Protein AF-A0A134CHS7-F1 (afdb_monomer_lite)

Secondary structure (DSSP, 8-state):
----TT-EEEE----HHHHHSS----TT-EEEEEEE-SSEEEEEESS--SBB-TTTT--TBTEEEEEGGGEEE-----

Radius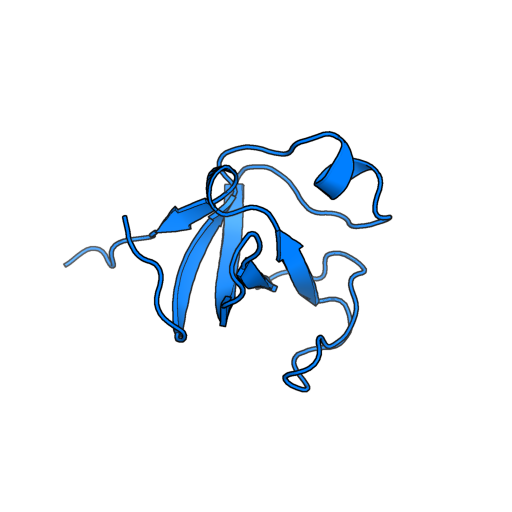 of gyration: 11.26 Å; chains: 1; bounding box: 31×25×23 Å

pLDDT: mean 86.15, std 13.4, range [34.62, 96.88]

Structure (mmCIF, N/CA/C/O backbone):
data_AF-A0A134CHS7-F1
#
_entry.id   AF-A0A134CHS7-F1
#
loop_
_atom_site.group_PDB
_atom_site.id
_atom_site.type_symbol
_atom_site.label_atom_id
_atom_site.label_alt_id
_atom_site.label_comp_id
_atom_site.label_asym_id
_atom_site.label_entity_id
_atom_site.label_seq_id
_atom_site.pdbx_PDB_ins_code
_atom_site.Cartn_x
_atom_site.Cartn_y
_atom_site.Cartn_z
_atom_site.occupancy
_atom_site.B_iso_or_equiv
_atom_site.auth_seq_id
_atom_site.auth_comp_id
_atom_site.auth_asym_id
_atom_site.auth_atom_id
_atom_site.pdbx_PDB_model_num
ATOM 1 N N . MET A 1 1 ? -11.500 6.209 7.445 1.00 60.31 1 MET A N 1
ATOM 2 C CA . MET A 1 1 ? -11.320 4.767 7.721 1.00 60.31 1 MET A CA 1
ATOM 3 C C . MET A 1 1 ? -9.929 4.590 8.283 1.00 60.31 1 MET A C 1
ATOM 5 O O . MET A 1 1 ? -9.032 5.268 7.807 1.00 60.31 1 MET A O 1
ATOM 9 N N . GLU A 1 2 ? -9.757 3.734 9.283 1.00 83.69 2 GLU A N 1
ATOM 10 C CA . GLU A 1 2 ? -8.433 3.413 9.822 1.00 83.69 2 GLU A CA 1
ATOM 11 C C . GLU A 1 2 ? -7.955 2.106 9.174 1.00 83.69 2 GLU A C 1
ATOM 13 O O . GLU A 1 2 ? -8.658 1.091 9.238 1.00 83.69 2 GLU A O 1
ATOM 18 N N . PHE A 1 3 ? -6.815 2.142 8.480 1.00 91.12 3 PHE A N 1
ATOM 19 C CA . PHE A 1 3 ? -6.189 0.929 7.952 1.00 91.12 3 PHE A CA 1
ATOM 20 C C . PHE A 1 3 ? -5.504 0.162 9.080 1.00 91.12 3 PHE A C 1
ATOM 22 O O . PHE A 1 3 ? -4.961 0.753 10.008 1.00 91.12 3 PHE A O 1
ATOM 29 N N . LYS A 1 4 ? -5.471 -1.166 8.960 1.00 94.25 4 LYS A N 1
ATOM 30 C CA . LYS A 1 4 ? -4.625 -2.031 9.791 1.00 94.25 4 LYS A CA 1
ATOM 31 C C . LYS A 1 4 ? -3.701 -2.878 8.925 1.00 94.25 4 LYS A C 1
ATOM 33 O O . LYS A 1 4 ? -4.034 -3.222 7.791 1.00 94.25 4 LYS A O 1
ATOM 38 N N . ILE A 1 5 ? -2.563 -3.277 9.488 1.00 95.25 5 ILE A N 1
ATOM 39 C CA . ILE A 1 5 ? -1.668 -4.247 8.850 1.00 95.25 5 ILE A CA 1
ATOM 40 C C . ILE A 1 5 ? -2.451 -5.526 8.522 1.00 95.25 5 ILE A C 1
ATOM 42 O O . ILE A 1 5 ? -3.188 -6.060 9.353 1.00 95.25 5 ILE A O 1
ATOM 46 N N . GLY A 1 6 ? -2.292 -6.004 7.289 1.00 94.81 6 GLY A N 1
ATOM 47 C CA . GLY A 1 6 ? -3.021 -7.142 6.737 1.00 94.81 6 GLY A CA 1
ATOM 48 C C . GLY A 1 6 ? -4.309 -6.778 5.997 1.00 94.81 6 GLY A C 1
ATOM 49 O O . GLY A 1 6 ? -4.867 -7.650 5.331 1.00 94.81 6 GLY A O 1
ATOM 50 N N . ASP A 1 7 ? -4.772 -5.526 6.057 1.00 95.62 7 ASP A N 1
ATOM 51 C CA . ASP A 1 7 ? -5.913 -5.100 5.248 1.00 95.62 7 ASP A CA 1
ATOM 52 C C . ASP A 1 7 ? -5.595 -5.181 3.755 1.00 95.62 7 ASP A C 1
ATOM 54 O O . ASP A 1 7 ? -4.492 -4.867 3.300 1.00 95.62 7 ASP A O 1
ATOM 58 N N . ARG A 1 8 ? -6.607 -5.581 2.985 1.00 96.44 8 ARG A N 1
ATOM 59 C CA . ARG A 1 8 ? -6.592 -5.513 1.530 1.00 96.44 8 ARG A CA 1
ATOM 60 C C . ARG A 1 8 ? -7.047 -4.136 1.0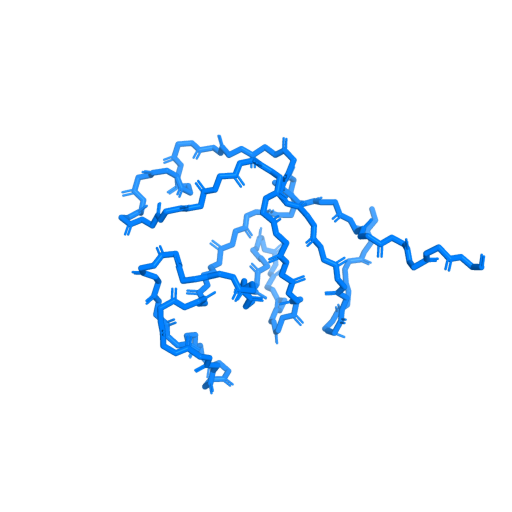92 1.00 96.44 8 ARG A C 1
ATOM 62 O O . ARG A 1 8 ? -8.067 -3.642 1.569 1.00 96.44 8 ARG A O 1
ATOM 69 N N . VAL A 1 9 ? -6.296 -3.536 0.184 1.00 95.56 9 VAL A N 1
ATOM 70 C CA . VAL A 1 9 ? -6.536 -2.177 -0.299 1.00 95.56 9 VAL A CA 1
ATOM 71 C C . VAL A 1 9 ? -6.491 -2.125 -1.816 1.00 95.56 9 VAL A C 1
ATOM 73 O O . VAL A 1 9 ? -5.862 -2.970 -2.461 1.00 95.56 9 VAL A O 1
ATOM 76 N N . LYS A 1 10 ? -7.175 -1.130 -2.371 1.00 95.69 10 LYS A N 1
ATOM 77 C CA . LYS A 1 10 ? -7.209 -0.802 -3.791 1.00 95.69 10 LYS A CA 1
ATOM 78 C C . LYS A 1 10 ? -6.798 0.649 -3.981 1.00 95.69 10 LYS A C 1
ATOM 80 O O . LYS A 1 10 ? -7.262 1.513 -3.245 1.00 95.69 10 LYS A O 1
ATOM 85 N N . VAL A 1 11 ? -5.987 0.914 -4.997 1.00 93.81 11 VAL A N 1
ATOM 86 C CA . VAL A 1 11 ? -5.635 2.278 -5.400 1.00 93.81 11 VAL A CA 1
ATOM 87 C C . VAL A 1 11 ? -6.846 2.931 -6.058 1.00 93.81 11 VAL A C 1
ATOM 89 O O . VAL A 1 11 ? -7.352 2.423 -7.064 1.00 93.81 11 VAL A O 1
ATOM 92 N N . VAL A 1 12 ? -7.310 4.048 -5.512 1.00 93.94 12 VAL A N 1
ATOM 93 C CA . VAL A 1 12 ? -8.454 4.817 -6.034 1.00 93.94 12 VAL A CA 1
ATOM 94 C C . VAL A 1 12 ? -8.041 6.159 -6.624 1.00 93.94 12 VAL A C 1
ATOM 96 O O . VAL A 1 12 ? -8.736 6.686 -7.492 1.00 93.94 12 VAL A O 1
ATOM 99 N N . SER A 1 13 ? -6.880 6.676 -6.230 1.00 91.12 13 SER A N 1
ATOM 100 C CA . SER A 1 13 ? -6.268 7.858 -6.825 1.00 91.12 13 SER A CA 1
ATOM 101 C C . SER A 1 13 ? -4.747 7.694 -6.872 1.00 91.12 13 SER A C 1
ATOM 103 O O . SER A 1 13 ? -4.187 6.851 -6.179 1.00 91.12 13 SER A O 1
ATOM 105 N N . VAL A 1 14 ? -4.087 8.440 -7.757 1.00 84.31 14 VAL A N 1
ATOM 106 C CA . VAL A 1 14 ? -2.624 8.482 -7.856 1.00 84.31 14 VAL A CA 1
ATOM 107 C C . VAL A 1 14 ? -2.233 9.946 -7.964 1.00 84.31 14 VAL A C 1
ATOM 109 O O . VAL A 1 14 ? -2.582 10.622 -8.935 1.00 84.31 14 VAL A O 1
ATOM 112 N N . THR A 1 15 ? -1.548 10.443 -6.949 1.00 78.75 15 THR A N 1
ATOM 113 C CA . THR A 1 15 ? -0.978 11.784 -6.918 1.00 78.75 15 THR A CA 1
ATOM 114 C C . THR A 1 15 ? 0.368 11.803 -7.626 1.00 78.75 15 THR A C 1
ATOM 116 O O . THR A 1 15 ? 1.002 10.774 -7.875 1.00 78.75 15 THR A O 1
ATOM 119 N N . THR A 1 16 ? 0.832 13.006 -7.957 1.00 63.69 16 THR A N 1
ATOM 120 C CA . THR A 1 16 ? 2.103 13.193 -8.650 1.00 63.69 16 THR A CA 1
ATOM 121 C C . THR A 1 16 ? 3.271 12.599 -7.868 1.00 63.69 16 THR A C 1
ATOM 123 O O . THR A 1 16 ? 4.204 12.158 -8.505 1.00 63.69 16 THR A O 1
ATOM 126 N N . LEU A 1 17 ? 3.237 12.520 -6.532 1.00 61.97 17 LEU A N 1
ATOM 127 C CA . LEU A 1 17 ? 4.313 11.902 -5.740 1.00 61.97 17 LEU A CA 1
ATOM 128 C C . LEU A 1 17 ? 4.416 10.393 -6.001 1.00 61.97 17 LEU A C 1
ATOM 130 O O . LEU A 1 17 ? 5.489 9.905 -6.348 1.00 61.97 17 LEU A O 1
ATOM 134 N N . SER A 1 18 ? 3.283 9.695 -5.967 1.00 59.38 18 SER A N 1
ATOM 135 C CA . SER A 1 18 ? 3.187 8.264 -6.276 1.00 59.38 18 SER A CA 1
ATOM 136 C C . SER A 1 18 ? 3.458 7.949 -7.754 1.00 59.38 18 SER A C 1
ATOM 138 O O . SER A 1 18 ? 3.869 6.840 -8.082 1.00 59.38 18 SER A O 1
ATOM 140 N N . ALA A 1 19 ? 3.270 8.930 -8.646 1.00 57.16 19 ALA A N 1
ATOM 141 C CA . ALA A 1 19 ? 3.622 8.842 -10.068 1.00 57.16 19 ALA A CA 1
ATOM 142 C C . ALA A 1 19 ? 5.058 9.307 -10.404 1.00 57.16 19 ALA A C 1
ATOM 144 O O . ALA A 1 19 ? 5.578 8.958 -11.465 1.00 57.16 19 ALA A O 1
ATOM 145 N N . LEU A 1 20 ? 5.677 10.136 -9.554 1.00 55.38 20 LEU A N 1
ATOM 146 C CA . LEU A 1 20 ? 7.043 10.656 -9.711 1.00 55.38 20 LEU A CA 1
ATOM 147 C C . LEU A 1 20 ? 8.072 9.641 -9.231 1.00 55.38 20 LEU A C 1
ATOM 149 O O . LEU A 1 20 ? 9.165 9.567 -9.796 1.00 55.38 20 LEU A O 1
ATOM 153 N N . GLU A 1 21 ? 7.734 8.849 -8.215 1.00 57.75 21 GLU A N 1
ATOM 154 C CA . GLU A 1 21 ? 8.499 7.646 -7.933 1.00 57.75 21 GLU A CA 1
ATOM 155 C C . GLU A 1 21 ? 8.267 6.658 -9.073 1.00 57.75 21 GLU A C 1
ATOM 157 O O . GLU A 1 21 ? 7.136 6.418 -9.482 1.00 57.75 21 GLU A O 1
ATOM 162 N N . ILE A 1 22 ? 9.368 6.140 -9.615 1.00 61.75 22 ILE A N 1
ATOM 163 C CA . ILE A 1 22 ? 9.510 5.326 -10.831 1.00 61.75 22 ILE A CA 1
ATOM 164 C C . ILE A 1 22 ? 8.821 3.963 -10.642 1.00 61.75 22 ILE A C 1
ATOM 166 O O . ILE A 1 22 ? 9.447 2.906 -10.670 1.00 61.75 22 ILE A O 1
ATOM 170 N N . THR A 1 23 ? 7.525 3.975 -10.368 1.00 69.19 23 THR A N 1
ATOM 171 C CA . THR A 1 23 ? 6.744 2.807 -10.006 1.00 69.19 23 THR A CA 1
ATOM 172 C C . THR A 1 23 ? 5.525 2.717 -10.909 1.00 69.19 23 THR A C 1
ATOM 174 O O . THR A 1 23 ? 4.901 3.705 -11.283 1.00 69.19 23 THR A O 1
ATOM 177 N N . GLY A 1 24 ? 5.197 1.500 -11.323 1.00 81.25 24 GLY A N 1
ATOM 178 C CA . GLY A 1 24 ? 4.077 1.187 -12.202 1.00 81.25 24 GLY A CA 1
ATOM 179 C C . GLY A 1 24 ? 2.716 1.220 -11.507 1.00 81.25 24 GLY A C 1
ATOM 180 O O . GLY A 1 24 ? 1.819 0.516 -11.972 1.00 81.25 24 GLY A O 1
ATOM 181 N N . ILE A 1 25 ? 2.564 1.973 -10.410 1.00 87.25 25 ILE A N 1
ATOM 182 C CA . ILE A 1 25 ? 1.316 2.063 -9.643 1.00 87.25 25 ILE A CA 1
ATOM 183 C C . ILE A 1 25 ? 0.238 2.734 -10.493 1.00 87.25 25 ILE A C 1
ATOM 185 O O . ILE A 1 25 ? 0.447 3.781 -11.107 1.00 87.25 25 ILE A O 1
ATOM 189 N N . LYS A 1 26 ? -0.941 2.113 -10.539 1.00 89.31 26 LYS A N 1
ATOM 190 C CA . LYS A 1 26 ? -2.095 2.585 -11.307 1.00 89.31 26 LYS A CA 1
ATOM 191 C C . LYS A 1 26 ? -3.362 2.469 -10.478 1.00 89.31 26 LYS A C 1
ATOM 193 O O . LYS A 1 26 ? -3.498 1.567 -9.651 1.00 89.31 26 LYS A O 1
ATOM 198 N N . ILE A 1 27 ? -4.323 3.344 -10.765 1.00 91.75 27 ILE A N 1
ATOM 199 C CA . ILE A 1 27 ? -5.680 3.235 -10.223 1.00 91.75 27 ILE A CA 1
ATOM 200 C C . ILE A 1 27 ? -6.228 1.841 -10.538 1.00 91.75 27 ILE A C 1
ATOM 202 O O . ILE A 1 27 ? -6.120 1.347 -11.661 1.00 91.75 27 ILE A O 1
ATOM 206 N N . GLY A 1 28 ? -6.820 1.212 -9.531 1.00 91.81 28 GLY A N 1
ATOM 207 C CA . GLY A 1 28 ? -7.394 -0.120 -9.619 1.00 91.81 28 GLY A CA 1
ATOM 208 C C . GLY A 1 28 ? -6.495 -1.242 -9.114 1.00 91.81 28 GLY A C 1
ATOM 209 O O . GLY A 1 28 ? -7.022 -2.317 -8.833 1.00 91.81 28 GLY A O 1
ATOM 210 N N . MET A 1 29 ? -5.190 -1.002 -8.958 1.00 93.81 29 MET A N 1
ATOM 211 C CA . MET A 1 29 ? -4.268 -2.004 -8.425 1.00 93.81 29 MET A CA 1
ATOM 212 C C . MET A 1 29 ? -4.590 -2.342 -6.977 1.00 93.81 29 MET A C 1
ATOM 214 O O . MET A 1 29 ? -5.047 -1.490 -6.214 1.00 93.81 29 MET A O 1
ATOM 218 N N . THR A 1 30 ? -4.330 -3.588 -6.599 1.00 96.44 30 THR A N 1
ATOM 219 C CA . THR A 1 30 ? -4.625 -4.094 -5.263 1.00 96.44 30 THR A CA 1
ATOM 220 C C . THR A 1 30 ? -3.368 -4.538 -4.539 1.00 96.44 30 THR A C 1
ATOM 222 O O . THR A 1 30 ? -2.375 -4.945 -5.146 1.00 96.44 30 THR A O 1
ATOM 225 N N . GLY A 1 31 ? -3.408 -4.443 -3.216 1.00 95.44 31 GLY A N 1
ATOM 226 C CA . GLY A 1 31 ? -2.297 -4.829 -2.365 1.00 95.44 31 GLY A CA 1
ATOM 227 C C . GLY A 1 31 ? -2.721 -5.084 -0.931 1.00 95.44 31 GLY A C 1
ATOM 228 O O . GLY A 1 31 ? -3.903 -5.030 -0.579 1.00 95.44 31 GLY A O 1
ATOM 229 N N . THR A 1 32 ? -1.729 -5.400 -0.108 1.00 96.88 32 THR A N 1
ATOM 230 C CA . THR A 1 32 ? -1.897 -5.644 1.325 1.00 96.88 32 THR A CA 1
ATOM 231 C C . THR A 1 32 ? -1.130 -4.598 2.108 1.00 96.88 32 THR A C 1
ATOM 233 O O . THR A 1 32 ? 0.049 -4.380 1.829 1.00 96.88 32 THR A O 1
ATOM 236 N N . VAL A 1 33 ? -1.757 -4.013 3.123 1.00 96.06 33 VAL A N 1
ATOM 237 C CA . VAL A 1 33 ? -1.073 -3.131 4.073 1.00 96.06 33 VAL A CA 1
ATOM 238 C C . VAL A 1 33 ? -0.053 -3.942 4.869 1.00 96.06 33 VAL A C 1
ATOM 240 O O . VAL A 1 33 ? -0.384 -4.974 5.463 1.00 96.06 33 VAL A O 1
ATOM 243 N N . LYS A 1 34 ? 1.196 -3.488 4.872 1.00 96.25 34 LYS A N 1
ATOM 244 C CA . LYS A 1 34 ? 2.322 -4.117 5.573 1.00 96.25 34 LYS A CA 1
ATOM 245 C C . LYS A 1 34 ? 2.925 -3.223 6.643 1.00 96.25 34 LYS A C 1
ATOM 247 O O . LYS A 1 34 ? 3.501 -3.756 7.585 1.00 96.25 34 LYS A O 1
ATOM 252 N N . ASP A 1 35 ? 2.772 -1.914 6.497 1.00 94.56 35 ASP A N 1
ATOM 253 C CA . ASP A 1 35 ? 3.326 -0.924 7.410 1.00 94.56 35 ASP A CA 1
ATOM 254 C C . ASP A 1 35 ? 2.401 0.291 7.490 1.00 94.56 35 ASP A C 1
ATOM 256 O O . ASP A 1 35 ? 1.685 0.596 6.529 1.00 94.56 35 ASP A O 1
ATOM 260 N N . LEU A 1 36 ? 2.401 0.956 8.639 1.00 93.31 36 LEU A N 1
ATOM 261 C CA . LEU A 1 36 ? 1.585 2.137 8.902 1.00 93.31 36 LEU A CA 1
ATOM 262 C C . LEU A 1 36 ? 2.473 3.203 9.523 1.00 93.31 36 LEU A C 1
ATOM 264 O O . LEU A 1 36 ? 3.091 2.971 10.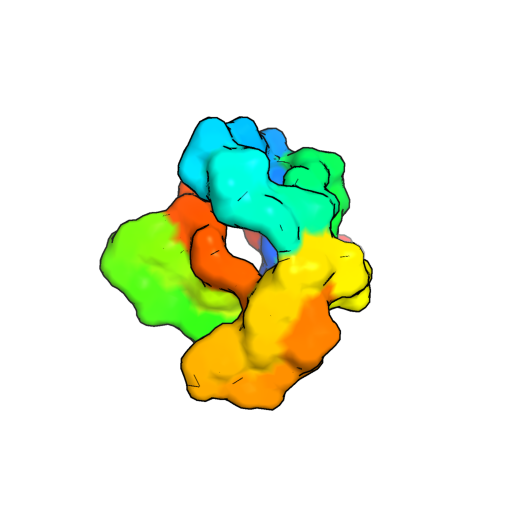560 1.00 93.31 36 LEU A O 1
ATOM 268 N N . ASP A 1 37 ? 2.492 4.361 8.887 1.00 89.88 37 ASP A N 1
ATOM 269 C CA . ASP A 1 37 ? 3.169 5.556 9.364 1.00 89.88 37 ASP A CA 1
ATOM 270 C C . ASP A 1 37 ? 2.143 6.688 9.555 1.00 89.88 37 ASP A C 1
ATOM 272 O O . ASP A 1 37 ? 0.967 6.539 9.200 1.00 89.88 37 ASP A O 1
ATOM 276 N N . GLU A 1 38 ? 2.564 7.821 10.123 1.00 87.62 38 GLU A N 1
ATOM 277 C CA . GLU A 1 38 ? 1.674 8.956 10.416 1.00 87.62 38 GLU A CA 1
ATOM 278 C C . GLU A 1 38 ? 0.978 9.507 9.160 1.00 87.62 38 GLU A C 1
ATOM 280 O O . GLU A 1 38 ? -0.180 9.919 9.222 1.00 87.62 38 GLU A O 1
ATOM 285 N N . VAL A 1 39 ? 1.674 9.504 8.016 1.00 87.25 39 VAL A N 1
ATOM 286 C CA . VAL A 1 39 ? 1.188 10.113 6.760 1.00 87.25 39 VAL A CA 1
ATOM 287 C C . VAL A 1 39 ? 1.098 9.104 5.615 1.00 87.25 39 VAL A C 1
A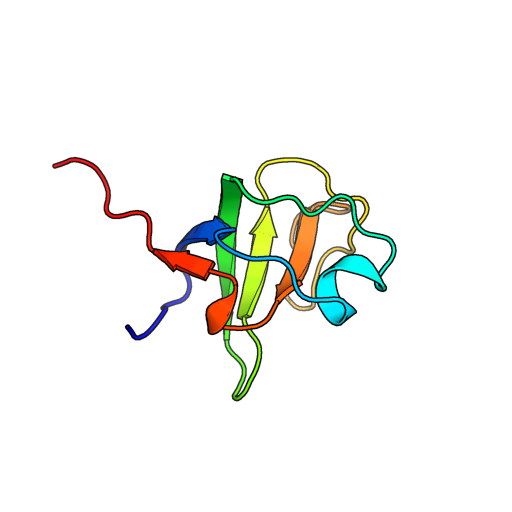TOM 289 O O . VAL A 1 39 ? 0.348 9.310 4.659 1.00 87.25 39 VAL A O 1
ATOM 292 N N . THR A 1 40 ? 1.836 7.998 5.701 1.00 90.62 40 THR A N 1
ATOM 293 C CA . THR A 1 40 ? 1.941 7.018 4.617 1.00 90.62 40 THR A CA 1
ATOM 294 C C . THR A 1 40 ? 1.536 5.616 5.054 1.00 90.62 40 THR A C 1
ATOM 296 O O . THR A 1 40 ? 1.560 5.253 6.230 1.00 90.62 40 THR A O 1
ATOM 299 N N . VAL A 1 41 ? 1.158 4.812 4.067 1.00 92.56 41 VAL A N 1
ATOM 300 C CA . VAL A 1 41 ? 0.813 3.403 4.210 1.00 92.56 41 VAL A CA 1
ATOM 301 C C . VAL A 1 41 ? 1.775 2.600 3.355 1.00 92.56 41 VAL A C 1
ATOM 303 O O . VAL A 1 41 ? 1.854 2.788 2.139 1.00 92.56 41 VAL A O 1
ATOM 306 N N . GLY A 1 42 ? 2.497 1.678 3.984 1.00 93.50 42 GLY A N 1
ATOM 307 C CA . GLY A 1 42 ? 3.326 0.716 3.278 1.00 93.50 42 GLY A CA 1
ATOM 308 C C . GLY A 1 42 ? 2.462 -0.402 2.712 1.00 93.50 42 GLY A C 1
ATOM 309 O O . GLY A 1 42 ? 1.847 -1.160 3.468 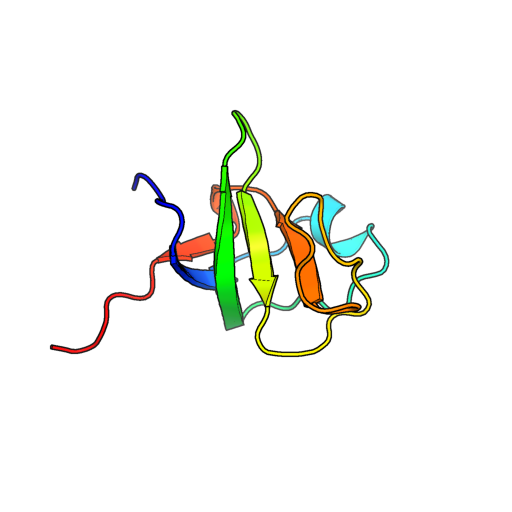1.00 93.50 42 GLY A O 1
ATOM 310 N N . VAL A 1 43 ? 2.424 -0.530 1.389 1.00 94.31 43 VAL A N 1
ATOM 311 C CA . VAL A 1 43 ? 1.631 -1.544 0.687 1.00 94.31 43 VAL A CA 1
ATOM 312 C C . VAL A 1 43 ? 2.549 -2.487 -0.076 1.00 94.31 43 VAL A C 1
ATOM 314 O O . VAL A 1 43 ? 3.463 -2.068 -0.786 1.00 94.31 43 VAL A O 1
ATOM 317 N N . GLU A 1 44 ? 2.289 -3.785 0.055 1.00 96.06 44 GLU A N 1
ATOM 318 C CA . GLU A 1 44 ? 2.797 -4.799 -0.868 1.00 96.06 44 GLU A CA 1
ATOM 319 C C . GLU A 1 44 ? 1.715 -5.097 -1.908 1.00 96.06 44 GLU A C 1
ATOM 321 O O . GLU A 1 44 ? 0.689 -5.710 -1.590 1.00 96.06 44 GLU A O 1
ATOM 326 N N . PHE A 1 45 ? 1.937 -4.633 -3.135 1.00 95.00 45 PHE A N 1
ATOM 327 C CA . PHE A 1 45 ? 1.043 -4.830 -4.271 1.00 95.00 45 PHE A CA 1
ATOM 328 C C . PHE A 1 45 ? 1.108 -6.262 -4.801 1.00 95.00 45 PHE A C 1
ATOM 330 O O . PHE A 1 45 ? 2.144 -6.930 -4.733 1.00 95.00 45 PHE A O 1
ATOM 337 N N . ASP A 1 46 ? -0.006 -6.740 -5.351 1.00 95.50 46 ASP A N 1
ATOM 338 C CA . ASP A 1 46 ? -0.063 -8.094 -5.910 1.00 95.50 46 ASP A CA 1
ATOM 339 C C . ASP A 1 46 ? 0.815 -8.219 -7.159 1.00 95.50 46 ASP A C 1
ATOM 341 O O . ASP A 1 46 ? 1.560 -9.191 -7.302 1.00 95.50 46 ASP A O 1
ATOM 345 N N . ASP A 1 47 ? 0.776 -7.195 -8.012 1.00 94.12 47 ASP A N 1
ATOM 346 C CA . ASP A 1 47 ? 1.578 -7.096 -9.225 1.00 94.12 47 ASP A CA 1
ATOM 347 C C . ASP A 1 47 ? 2.906 -6.378 -8.973 1.00 94.12 47 ASP A C 1
ATOM 349 O O . ASP A 1 47 ? 3.051 -5.571 -8.051 1.00 94.12 47 ASP A O 1
ATOM 353 N N . ASN A 1 48 ? 3.889 -6.668 -9.825 1.00 93.00 48 ASN A N 1
ATOM 354 C CA . ASN A 1 48 ? 5.177 -5.991 -9.790 1.00 93.00 48 ASN A CA 1
ATOM 355 C C . ASN A 1 48 ? 5.014 -4.561 -10.319 1.00 93.00 48 ASN A C 1
ATOM 357 O O . ASN A 1 48 ? 4.686 -4.348 -11.486 1.00 93.00 48 ASN A O 1
ATOM 361 N N . ILE A 1 49 ? 5.277 -3.594 -9.449 1.00 91.06 49 ILE A N 1
ATOM 362 C CA . ILE A 1 49 ? 5.208 -2.159 -9.727 1.00 91.06 49 ILE A CA 1
ATOM 363 C C . ILE A 1 49 ? 6.598 -1.542 -9.915 1.00 91.06 49 ILE A C 1
ATOM 365 O O . ILE A 1 49 ? 6.716 -0.328 -9.941 1.00 91.06 49 ILE A O 1
ATOM 369 N N . GLY A 1 50 ? 7.673 -2.327 -10.000 1.00 88.44 50 GLY A N 1
ATOM 370 C CA . GLY A 1 50 ? 9.040 -1.796 -10.054 1.00 88.44 50 GLY A CA 1
ATOM 371 C C . GLY A 1 50 ? 9.515 -1.160 -8.740 1.00 88.44 50 GLY A C 1
ATOM 372 O O . GLY A 1 50 ? 10.514 -0.451 -8.732 1.00 88.44 50 GLY A O 1
ATOM 373 N N . GLY A 1 51 ? 8.814 -1.419 -7.632 1.00 86.12 51 GLY A N 1
ATOM 374 C CA . GLY A 1 51 ? 9.146 -0.896 -6.308 1.00 86.12 51 GLY A CA 1
ATOM 375 C C . GLY A 1 51 ? 10.300 -1.636 -5.618 1.00 86.12 51 GLY A C 1
ATOM 376 O O . GLY A 1 51 ? 11.013 -2.467 -6.188 1.00 86.12 51 GLY A O 1
ATOM 377 N N . HIS A 1 52 ? 10.472 -1.375 -4.326 1.00 85.25 52 HIS A N 1
ATOM 378 C CA . HIS A 1 52 ? 11.485 -2.034 -3.495 1.00 85.25 52 HIS A CA 1
ATOM 379 C C . HIS A 1 52 ? 10.906 -3.246 -2.734 1.00 85.25 52 HIS A C 1
ATOM 381 O O . HIS A 1 52 ? 9.835 -3.744 -3.076 1.00 85.25 52 HIS A O 1
ATOM 387 N N . ARG A 1 53 ? 11.615 -3.752 -1.713 1.00 86.25 53 ARG A N 1
ATOM 388 C CA . ARG A 1 53 ? 11.111 -4.780 -0.769 1.00 86.25 53 ARG A CA 1
ATOM 389 C C . ARG A 1 53 ? 10.377 -4.198 0.443 1.00 86.25 53 ARG A C 1
ATOM 391 O O . ARG A 1 53 ? 9.765 -4.950 1.189 1.00 86.25 53 ARG A O 1
ATOM 398 N N . GLY A 1 54 ? 10.464 -2.887 0.658 1.00 83.62 54 GLY A N 1
ATOM 399 C CA . GLY A 1 54 ? 9.996 -2.240 1.883 1.00 83.62 54 GLY A CA 1
ATOM 400 C C . GLY A 1 54 ? 10.865 -2.582 3.097 1.00 83.62 54 GLY A C 1
ATOM 401 O O . GLY A 1 54 ? 11.690 -3.503 3.066 1.00 83.62 54 GLY A O 1
ATOM 402 N N . SER A 1 55 ? 10.669 -1.841 4.186 1.00 84.94 55 SER A N 1
ATOM 403 C CA . SER A 1 55 ? 11.305 -2.096 5.490 1.00 84.94 55 SER A CA 1
ATOM 404 C C . SER A 1 55 ? 10.899 -3.462 6.072 1.00 84.94 55 SER A C 1
ATOM 406 O O . SER A 1 55 ? 11.679 -4.122 6.760 1.00 84.94 55 SER A O 1
ATOM 408 N N . TRP A 1 56 ? 9.707 -3.938 5.707 1.00 90.06 56 TRP A N 1
ATOM 409 C CA . TRP A 1 56 ? 9.096 -5.192 6.153 1.00 90.06 56 TRP A CA 1
ATOM 410 C C . TRP A 1 56 ? 9.583 -6.451 5.414 1.00 90.06 56 TRP A C 1
ATOM 412 O O . TRP A 1 56 ? 9.009 -7.525 5.598 1.00 90.06 56 TRP A O 1
ATOM 422 N N . LYS A 1 57 ? 10.638 -6.357 4.589 1.00 91.69 57 LYS A N 1
ATOM 423 C CA . LYS A 1 57 ? 11.211 -7.491 3.826 1.00 91.69 57 LYS A CA 1
ATOM 424 C C . LYS A 1 57 ? 10.182 -8.213 2.938 1.00 91.69 57 LYS A C 1
ATOM 426 O O . LYS A 1 57 ? 10.206 -9.439 2.824 1.00 91.69 57 LYS A O 1
ATOM 431 N N . GLY A 1 58 ? 9.294 -7.449 2.313 1.00 90.56 58 GLY A N 1
ATOM 432 C CA . GLY A 1 58 ? 8.315 -7.939 1.353 1.00 90.56 58 GLY A CA 1
ATOM 433 C C . 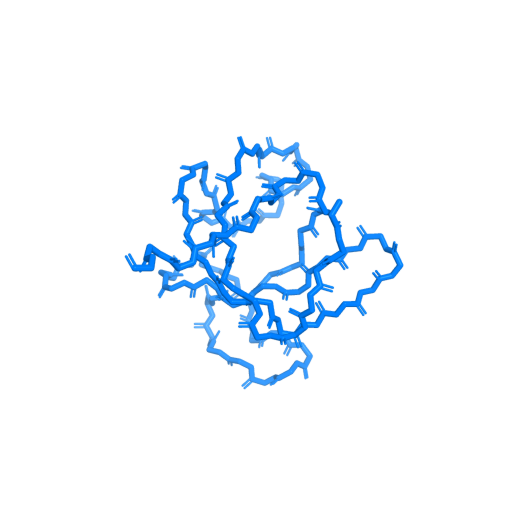GLY A 1 58 ? 8.918 -8.354 0.009 1.00 90.56 58 GLY A C 1
ATOM 434 O O . GLY A 1 58 ? 10.139 -8.483 -0.164 1.00 90.56 58 GLY A O 1
ATOM 435 N N . LYS A 1 59 ? 8.046 -8.578 -0.974 1.00 93.44 59 LYS A N 1
ATOM 436 C CA . LYS A 1 59 ? 8.452 -9.006 -2.322 1.00 93.44 59 LYS A CA 1
ATOM 437 C C . LYS A 1 59 ? 9.184 -7.882 -3.069 1.00 93.44 59 LYS A C 1
ATOM 439 O O . LYS A 1 59 ? 8.707 -6.751 -3.145 1.00 93.44 59 LYS A O 1
ATOM 444 N N . GLN A 1 60 ? 10.340 -8.203 -3.657 1.00 93.19 60 GLN A N 1
ATOM 445 C CA . GLN A 1 60 ? 11.118 -7.265 -4.478 1.00 93.19 60 GLN A CA 1
ATOM 446 C C . GLN A 1 60 ? 10.303 -6.818 -5.690 1.00 93.19 60 GLN A C 1
ATOM 448 O O . GLN A 1 60 ? 9.874 -7.670 -6.461 1.00 93.19 60 GLN A O 1
ATOM 453 N N . GLY A 1 61 ? 10.151 -5.509 -5.895 1.00 92.62 61 GLY A N 1
ATOM 454 C CA . GLY A 1 61 ? 9.367 -4.971 -7.012 1.00 92.62 61 GLY A CA 1
ATOM 455 C C . GLY A 1 61 ? 7.923 -4.640 -6.649 1.00 92.62 61 GLY A C 1
ATOM 456 O O . GLY A 1 61 ? 7.242 -4.005 -7.442 1.00 92.62 61 GLY A O 1
ATOM 457 N N . HIS A 1 62 ? 7.446 -5.034 -5.467 1.00 94.94 62 HIS A N 1
ATOM 458 C CA . HIS A 1 62 ? 6.023 -4.956 -5.112 1.00 94.94 62 HIS A CA 1
ATOM 459 C C . HIS A 1 62 ? 5.716 -3.960 -3.998 1.00 94.94 62 HIS A C 1
ATOM 461 O O . HIS A 1 62 ? 4.552 -3.675 -3.742 1.00 94.94 62 HIS A O 1
ATOM 467 N N . CYS A 1 63 ? 6.729 -3.482 -3.281 1.00 93.31 63 CYS A N 1
ATOM 468 C CA . CYS A 1 63 ? 6.511 -2.721 -2.060 1.00 93.31 63 CYS A CA 1
ATOM 469 C C . CYS A 1 63 ? 6.718 -1.234 -2.305 1.00 93.31 63 CYS A C 1
ATOM 471 O O . CYS A 1 63 ? 7.741 -0.858 -2.888 1.00 93.31 63 CYS A O 1
ATOM 473 N N . PHE A 1 64 ? 5.800 -0.415 -1.800 1.00 91.44 64 PHE A N 1
ATOM 474 C CA . PHE A 1 64 ? 5.861 1.039 -1.906 1.00 91.44 64 PHE A CA 1
ATOM 475 C C . PHE A 1 64 ? 5.059 1.720 -0.788 1.00 91.44 64 PHE A C 1
ATOM 477 O O . PHE A 1 64 ? 4.141 1.109 -0.236 1.00 91.44 64 PHE A O 1
ATOM 484 N N . TYR A 1 65 ? 5.417 2.959 -0.449 1.00 90.38 65 TYR A N 1
ATOM 485 C CA . TYR A 1 65 ? 4.681 3.788 0.506 1.00 90.38 65 TYR A CA 1
ATOM 486 C C . TYR A 1 65 ? 3.801 4.782 -0.249 1.00 90.38 65 TYR A C 1
ATOM 488 O O . TYR A 1 65 ? 4.283 5.530 -1.086 1.00 90.38 65 TYR A O 1
ATOM 496 N N . THR A 1 66 ? 2.509 4.787 0.046 1.00 88.75 66 THR A N 1
ATOM 497 C CA . THR A 1 66 ? 1.497 5.622 -0.622 1.00 88.75 66 THR A CA 1
ATOM 498 C C . THR A 1 66 ? 0.693 6.385 0.427 1.00 88.75 66 THR A C 1
ATOM 500 O O . THR A 1 66 ? 0.736 6.044 1.612 1.00 88.75 66 THR A O 1
ATOM 503 N N . LEU A 1 67 ? -0.006 7.446 0.032 1.00 90.94 67 LEU A N 1
ATOM 504 C CA . LEU A 1 67 ? -0.814 8.225 0.968 1.00 90.94 67 LEU A CA 1
ATOM 505 C C . LEU A 1 67 ? -2.110 7.484 1.315 1.00 90.94 67 LEU A C 1
ATOM 507 O O . LEU A 1 67 ? -2.684 6.773 0.492 1.00 90.94 67 LEU A O 1
ATOM 511 N N . TYR A 1 68 ? -2.622 7.699 2.529 1.00 91.56 68 TYR A N 1
ATOM 512 C CA . TYR A 1 68 ? -3.896 7.108 2.964 1.00 91.56 68 TYR A CA 1
ATOM 513 C C . TYR A 1 68 ? -5.057 7.424 2.006 1.00 91.56 68 TYR A C 1
ATOM 515 O O . TYR A 1 68 ? -5.915 6.577 1.780 1.00 91.56 68 TYR A O 1
ATOM 523 N N . GLU A 1 69 ? -5.078 8.629 1.434 1.00 90.81 69 GLU A N 1
ATOM 524 C CA . GLU A 1 69 ? -6.120 9.108 0.514 1.00 90.81 69 GLU A CA 1
ATOM 525 C C . GLU A 1 69 ? -6.087 8.462 -0.881 1.00 90.81 69 GLU A C 1
ATOM 527 O O . GLU A 1 69 ? -7.052 8.559 -1.644 1.00 90.81 69 GLU A O 1
ATOM 532 N N . GLU A 1 70 ? -4.993 7.781 -1.220 1.00 91.69 70 GLU A N 1
ATOM 533 C CA . GLU A 1 70 ? -4.840 7.067 -2.490 1.00 91.69 70 GLU A CA 1
ATOM 534 C C . GLU A 1 70 ? -5.432 5.659 -2.440 1.00 91.69 70 GLU A C 1
ATOM 536 O O . GLU A 1 70 ? -5.580 5.004 -3.477 1.00 91.69 70 GLU A O 1
ATOM 541 N N . LEU A 1 71 ? -5.812 5.199 -1.247 1.00 93.12 71 LEU A N 1
ATOM 542 C CA . LEU A 1 71 ? -6.242 3.839 -0.984 1.00 93.12 71 LEU A CA 1
ATOM 543 C C . LEU A 1 71 ? -7.683 3.776 -0.487 1.00 93.12 71 LEU A C 1
ATOM 545 O O . LEU A 1 71 ? -8.139 4.573 0.328 1.00 93.12 71 LEU A O 1
ATOM 549 N N . GLU A 1 72 ? -8.371 2.721 -0.900 1.00 94.62 72 GLU A N 1
ATOM 550 C CA . GLU A 1 72 ? -9.635 2.297 -0.316 1.00 94.62 72 GLU A CA 1
ATOM 551 C C . GLU A 1 72 ? -9.505 0.863 0.186 1.00 94.62 72 GLU A C 1
ATOM 553 O O . GLU A 1 72 ? -8.885 0.010 -0.457 1.00 94.62 72 GLU A O 1
ATOM 558 N N . LYS A 1 73 ? -10.090 0.580 1.349 1.00 94.06 73 LYS A N 1
ATOM 559 C CA . LYS A 1 73 ? -10.128 -0.774 1.891 1.00 94.06 73 LYS A CA 1
ATOM 560 C C . LYS A 1 73 ? -11.071 -1.637 1.058 1.00 94.06 73 LYS A C 1
ATOM 562 O O . LYS A 1 73 ? -12.231 -1.296 0.870 1.00 94.06 73 LYS A O 1
ATOM 567 N N . ILE A 1 74 ? -10.588 -2.796 0.628 1.00 92.19 74 ILE A N 1
ATOM 568 C CA . ILE A 1 74 ? -11.419 -3.812 -0.011 1.00 92.19 74 ILE A CA 1
ATOM 569 C C . ILE A 1 74 ? -12.081 -4.609 1.110 1.00 92.19 74 ILE A C 1
ATOM 571 O O . ILE A 1 74 ? -11.435 -5.430 1.768 1.00 92.19 74 ILE A O 1
ATOM 575 N N . GLU A 1 75 ? -13.366 -4.366 1.353 1.00 80.31 75 GLU A N 1
ATOM 576 C CA . GLU A 1 75 ? -14.147 -5.257 2.203 1.00 80.31 75 GLU A CA 1
ATOM 577 C C . GLU A 1 75 ? -14.341 -6.585 1.467 1.00 80.31 75 GLU A C 1
ATOM 579 O O . GLU A 1 75 ? -14.798 -6.624 0.323 1.00 80.31 75 GLU A O 1
ATOM 584 N N . GLY A 1 76 ? -13.937 -7.685 2.107 1.00 61.00 76 GLY A N 1
ATOM 585 C CA . GLY A 1 76 ? -14.193 -9.017 1.579 1.00 61.00 76 GLY A CA 1
ATOM 586 C C . GLY A 1 76 ? -15.693 -9.175 1.373 1.00 61.00 76 GLY A C 1
ATOM 587 O O . GLY A 1 76 ? -16.465 -8.970 2.310 1.00 61.00 76 GLY A O 1
ATOM 588 N N . THR A 1 77 ? -16.099 -9.498 0.146 1.00 43.88 77 THR A N 1
ATOM 589 C CA . THR A 1 77 ? -17.486 -9.842 -0.160 1.00 43.88 77 THR A CA 1
ATOM 590 C C . THR A 1 77 ? -17.872 -10.987 0.770 1.00 43.88 77 THR A C 1
ATOM 592 O O . THR A 1 77 ? -17.236 -12.041 0.750 1.00 43.88 77 THR A O 1
ATOM 595 N N . LYS A 1 78 ? -18.812 -10.711 1.672 1.00 34.62 78 LYS A N 1
ATOM 596 C CA . LYS A 1 78 ? -19.299 -11.660 2.668 1.00 34.62 78 LYS A CA 1
ATOM 597 C C . LYS A 1 78 ? -20.136 -12.749 2.010 1.00 34.62 78 LYS A C 1
ATOM 599 O O . LYS A 1 78 ? -20.843 -12.417 1.033 1.00 34.62 78 LYS A O 1
#

Foldseek 3Di:
DDDDFFFKKFFQDADVVNVVPQWQDDGGWIFTFHDDDPFWTKTFTPDQGQDQCPPNNHDGRGIDIDGPVRIDTDDPPD

Sequence (78 aa):
MEFKIGDRVKVVSVTTLSALEITGIKIGMTGTVKDLDEVTVGVEFDDNIGGHRGSWKGKQGHCFYTLYEELEKIEGTK